Protein AF-A0A7S3GND9-F1 (afdb_monomer_lite)

Sequence (163 aa):
YFVNPVTTIICKHLSTATDVTRHVVDVHKKCRKQYYDAWMKMVHHGIVNTDIVNTLLEDCGDQISTVLHLMVKFGLVVPLQTAKSIPGEVNVNQSNEYLVPALLTALKDSADPNPALTLSSEEEYANTCFFVFSCSSTLGERNNITFADTVNLGFLPRGLFER

Radius of gyration: 19.82 Å; chains: 1; bounding box: 45×34×56 Å

Foldseek 3Di:
DLVVLLCLQQFQCDDDPDDPSDDDDVLLVVCCVPPVPQSCCCQAAVKHWPVSLCSSCVVVPPCSVVSVVVCLVQLQKPWDDDDDDDPPDPPVDPGTMIGGVSNHDDDPPPVDPDPPDPPDDDDDPDPDDDDWAFPDPVQVPDPDADPVNSVPGTDDPPCPNSD

pLDDT: mean 73.24, std 17.18, range [37.41, 91.81]

Structure (mmCIF, N/CA/C/O backbone):
data_AF-A0A7S3GND9-F1
#
_entry.id   AF-A0A7S3GND9-F1
#
loop_
_atom_site.group_PDB
_atom_site.id
_atom_site.type_symbol
_atom_site.label_atom_id
_atom_site.label_alt_id
_atom_site.label_comp_id
_atom_site.label_asym_id
_atom_site.label_entity_id
_atom_site.label_seq_id
_atom_site.pdbx_PDB_ins_code
_atom_site.Cartn_x
_atom_site.Cartn_y
_atom_site.Cartn_z
_atom_site.occupancy
_atom_site.B_iso_or_equiv
_atom_site.auth_seq_id
_atom_site.auth_comp_id
_atom_site.auth_asym_id
_atom_site.auth_atom_id
_atom_site.pdbx_PDB_model_num
ATOM 1 N N . TYR A 1 1 ? -14.504 -11.947 0.383 1.00 64.19 1 TYR A N 1
ATOM 2 C CA . TYR A 1 1 ? -14.240 -11.532 1.773 1.00 64.19 1 TYR A CA 1
ATOM 3 C C . TYR A 1 1 ? -12.929 -10.773 1.950 1.00 64.19 1 TYR A C 1
ATOM 5 O O . TYR A 1 1 ? -12.973 -9.755 2.609 1.00 64.19 1 TYR A O 1
ATOM 13 N N . PHE A 1 2 ? -11.802 -11.171 1.342 1.00 79.06 2 PHE A N 1
ATOM 14 C CA . PHE A 1 2 ? -10.507 -10.484 1.530 1.00 79.06 2 PHE A CA 1
ATOM 15 C C . PHE A 1 2 ? -10.370 -9.111 0.834 1.00 79.06 2 PHE A C 1
ATOM 17 O O . PHE A 1 2 ? -9.696 -8.227 1.347 1.00 79.06 2 PHE A O 1
ATOM 24 N N . VAL A 1 3 ? -11.036 -8.908 -0.309 1.00 79.12 3 VAL A N 1
ATOM 25 C CA . VAL A 1 3 ? -10.872 -7.692 -1.133 1.00 79.12 3 VAL A CA 1
ATOM 26 C C . VAL A 1 3 ? -11.331 -6.420 -0.413 1.00 79.12 3 VAL A C 1
ATOM 28 O O . VAL A 1 3 ? -10.587 -5.449 -0.393 1.00 79.12 3 VAL A O 1
ATOM 31 N N . ASN A 1 4 ? -12.508 -6.422 0.221 1.00 81.25 4 ASN A N 1
ATOM 32 C CA . ASN A 1 4 ? -13.035 -5.218 0.878 1.00 81.25 4 ASN A CA 1
ATOM 33 C C . ASN A 1 4 ? -12.117 -4.718 2.021 1.00 81.25 4 ASN A C 1
ATOM 35 O O . ASN A 1 4 ? -11.713 -3.557 1.963 1.00 81.25 4 ASN A O 1
ATOM 39 N N . PRO A 1 5 ? -11.692 -5.567 2.984 1.00 81.94 5 PRO A N 1
ATOM 40 C CA . PRO A 1 5 ? -10.712 -5.205 4.015 1.00 81.94 5 PRO A CA 1
ATOM 41 C C . PRO A 1 5 ? -9.424 -4.605 3.447 1.00 81.94 5 PRO A C 1
ATOM 43 O O . PRO A 1 5 ? -8.952 -3.565 3.900 1.00 81.94 5 PRO A O 1
ATOM 46 N N . VAL A 1 6 ? -8.890 -5.233 2.397 1.00 83.50 6 VAL A N 1
ATOM 47 C CA . VAL A 1 6 ? -7.686 -4.766 1.709 1.00 83.50 6 VAL A CA 1
ATOM 48 C C . VAL A 1 6 ? -7.900 -3.376 1.130 1.00 83.50 6 VAL A C 1
ATOM 50 O O . VAL A 1 6 ? -7.105 -2.475 1.389 1.00 83.50 6 VAL A O 1
ATOM 53 N N . THR A 1 7 ? -8.991 -3.175 0.386 1.00 83.69 7 THR A N 1
ATOM 54 C CA . THR A 1 7 ? -9.297 -1.882 -0.237 1.00 83.69 7 THR A CA 1
ATOM 55 C C . THR A 1 7 ? -9.512 -0.772 0.784 1.00 83.69 7 THR A C 1
ATOM 57 O O . THR A 1 7 ? -9.254 0.377 0.459 1.00 83.69 7 THR A O 1
ATOM 60 N N . THR A 1 8 ? -9.914 -1.075 2.020 1.00 84.94 8 THR A N 1
ATOM 61 C CA . THR A 1 8 ? -10.010 -0.071 3.090 1.00 84.94 8 THR A CA 1
ATOM 62 C C . THR A 1 8 ? -8.640 0.499 3.472 1.00 84.94 8 THR A C 1
ATOM 64 O O . THR A 1 8 ? -8.549 1.686 3.794 1.00 84.94 8 THR A O 1
ATOM 67 N N . ILE A 1 9 ? -7.579 -0.311 3.388 1.00 83.50 9 ILE A N 1
ATOM 68 C CA . ILE A 1 9 ? -6.203 0.094 3.707 1.00 83.50 9 ILE A CA 1
ATOM 69 C C . ILE A 1 9 ? -5.471 0.646 2.480 1.00 83.50 9 ILE A C 1
ATOM 71 O O . ILE A 1 9 ? -4.803 1.662 2.601 1.00 83.50 9 ILE A O 1
ATOM 75 N N . ILE A 1 10 ? -5.576 0.009 1.308 1.00 81.44 10 ILE A N 1
ATOM 76 C CA . ILE A 1 10 ? -4.711 0.329 0.153 1.00 81.44 10 ILE A CA 1
ATOM 77 C C . ILE A 1 10 ? -5.323 1.316 -0.853 1.00 81.44 10 ILE A C 1
ATOM 79 O O . ILE A 1 10 ? -4.673 1.660 -1.838 1.00 81.44 10 ILE A O 1
ATOM 83 N N . CYS A 1 11 ? -6.582 1.734 -0.677 1.00 78.81 11 CYS A N 1
ATOM 84 C CA . CYS A 1 11 ? -7.215 2.667 -1.612 1.00 78.81 11 CYS A CA 1
ATOM 85 C C . CYS A 1 11 ? -6.572 4.054 -1.559 1.00 78.81 11 CYS A C 1
ATOM 87 O O . CYS A 1 11 ? -6.061 4.475 -0.531 1.00 78.81 11 CYS A O 1
ATOM 89 N N . LYS A 1 12 ? -6.696 4.832 -2.633 1.00 67.75 12 LYS A N 1
ATOM 90 C CA . LYS A 1 12 ? -6.231 6.220 -2.644 1.00 67.75 12 LYS A CA 1
ATOM 91 C C . LYS A 1 12 ? -7.089 7.104 -1.726 1.00 67.75 12 LYS A C 1
ATOM 93 O O . LYS A 1 12 ? -8.271 7.323 -1.989 1.00 67.75 12 LYS A O 1
ATOM 98 N N . HIS A 1 13 ? -6.486 7.659 -0.670 1.00 73.25 13 HIS A N 1
ATOM 99 C CA . HIS A 1 13 ? -7.192 8.511 0.306 1.00 73.25 13 HIS A CA 1
ATOM 100 C C . HIS A 1 13 ? -7.068 10.024 0.050 1.00 73.25 13 HIS A C 1
ATOM 102 O O . HIS A 1 13 ? -7.805 10.805 0.665 1.00 73.25 13 HIS A O 1
ATOM 108 N N . LEU A 1 14 ? -6.164 10.456 -0.842 1.00 65.00 14 LEU A N 1
ATOM 109 C CA . LEU A 1 14 ? -6.016 11.856 -1.269 1.00 65.00 14 LEU A CA 1
ATOM 110 C C . LEU A 1 14 ? -6.896 12.154 -2.484 1.00 65.00 14 LEU A C 1
ATOM 112 O O . LEU A 1 14 ? -6.861 11.442 -3.484 1.00 65.00 14 LEU A O 1
ATOM 116 N N . SER A 1 15 ? -7.669 13.238 -2.416 1.00 57.00 15 SER A N 1
ATOM 117 C CA . SER A 1 15 ? -8.488 13.692 -3.542 1.00 57.00 15 SER A CA 1
ATOM 118 C C . SER A 1 15 ? -7.639 14.479 -4.537 1.00 57.00 15 SER A C 1
ATOM 120 O O . SER A 1 15 ? -7.106 15.532 -4.200 1.00 57.00 15 SER A O 1
ATOM 122 N N . THR A 1 16 ? -7.560 14.001 -5.775 1.00 57.56 16 THR A N 1
ATOM 123 C CA . THR A 1 16 ? -7.227 14.836 -6.938 1.00 57.56 16 THR A CA 1
ATOM 124 C C . THR A 1 16 ? -8.529 15.242 -7.631 1.00 57.56 16 THR A C 1
ATOM 126 O O . THR A 1 16 ? -9.504 14.495 -7.568 1.00 57.56 16 THR A O 1
ATOM 129 N N . ALA A 1 17 ? -8.573 16.422 -8.261 1.00 52.69 17 ALA A N 1
ATOM 130 C CA . ALA A 1 17 ? -9.799 17.064 -8.769 1.00 52.69 17 ALA A CA 1
ATOM 131 C C . ALA A 1 17 ? -10.651 16.221 -9.751 1.00 52.69 17 ALA A C 1
ATOM 133 O O . ALA A 1 17 ? -11.777 16.593 -10.060 1.00 52.69 17 ALA A O 1
ATOM 134 N N . THR A 1 18 ? -10.137 15.086 -10.223 1.00 52.38 18 THR A N 1
ATOM 135 C CA . THR A 1 18 ? -10.742 14.209 -11.234 1.00 52.38 18 THR A CA 1
ATOM 136 C C . THR A 1 18 ? -10.822 12.735 -10.809 1.00 52.38 18 THR A C 1
ATOM 138 O O . THR A 1 18 ? -10.911 11.855 -11.661 1.00 52.38 18 THR A O 1
ATOM 141 N N . ASP A 1 19 ? -10.777 12.424 -9.508 1.00 55.56 19 ASP A N 1
ATOM 142 C CA . ASP A 1 19 ? -10.638 11.030 -9.072 1.00 55.56 19 ASP A CA 1
ATOM 143 C C . ASP A 1 19 ? -11.963 10.283 -8.834 1.00 55.56 19 ASP A C 1
ATOM 145 O O . ASP A 1 19 ? -12.585 10.377 -7.774 1.00 55.56 19 ASP A O 1
ATOM 149 N N . VAL A 1 20 ? -12.367 9.489 -9.828 1.00 54.06 20 VAL A N 1
ATOM 150 C CA . VAL A 1 20 ? -13.514 8.561 -9.778 1.00 54.06 20 VAL A CA 1
ATOM 151 C C . VAL A 1 20 ? -13.240 7.292 -8.959 1.00 54.06 20 VAL A C 1
ATOM 153 O O . VAL A 1 20 ? -14.174 6.554 -8.662 1.00 54.06 20 VAL A O 1
ATOM 156 N N . THR A 1 21 ? -11.991 7.033 -8.552 1.00 56.91 21 THR A N 1
ATOM 157 C CA . THR A 1 21 ? -11.609 5.826 -7.785 1.00 56.91 21 THR A CA 1
ATOM 158 C C . THR A 1 21 ? -11.626 6.035 -6.270 1.00 56.91 21 THR A C 1
ATOM 160 O O . THR A 1 21 ? -11.184 5.183 -5.497 1.00 56.91 21 THR A O 1
ATOM 163 N N . ARG A 1 22 ? -12.161 7.177 -5.824 1.00 59.00 22 ARG A N 1
ATOM 164 C CA . ARG A 1 22 ? -12.213 7.566 -4.419 1.00 59.00 22 ARG A CA 1
ATOM 165 C C . ARG A 1 22 ? -13.117 6.623 -3.617 1.00 59.00 22 ARG A C 1
ATOM 167 O O . ARG A 1 22 ? -14.340 6.727 -3.653 1.00 59.00 22 ARG A O 1
ATOM 174 N N . HIS A 1 23 ? -12.498 5.775 -2.806 1.00 65.25 23 HIS A N 1
ATOM 175 C CA . HIS A 1 23 ? -13.186 4.950 -1.822 1.00 65.25 23 HIS A CA 1
ATOM 176 C C . HIS A 1 23 ? -13.132 5.657 -0.460 1.00 65.25 23 HIS A C 1
ATOM 178 O O . HIS A 1 23 ? -12.106 5.631 0.212 1.00 65.25 23 HIS A O 1
ATOM 184 N N . VAL A 1 24 ? -14.209 6.354 -0.071 1.00 66.69 24 VAL A N 1
ATOM 185 C CA . VAL A 1 24 ? -14.365 6.871 1.302 1.00 66.69 24 VAL A CA 1
ATOM 186 C C . VAL A 1 24 ? -15.427 6.060 2.004 1.00 66.69 24 VAL A C 1
ATOM 188 O O . VAL A 1 24 ? -16.606 6.160 1.676 1.00 66.69 24 VAL A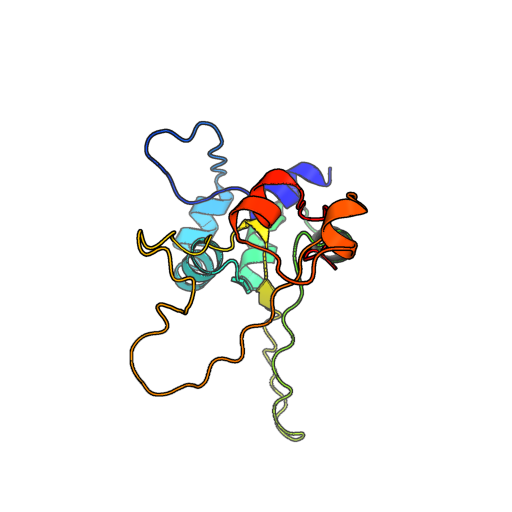 O 1
ATOM 191 N N . VAL A 1 25 ? -14.994 5.319 3.009 1.00 75.00 25 VAL A N 1
ATOM 192 C CA . VAL A 1 25 ? -15.864 4.601 3.939 1.00 75.00 25 VAL A CA 1
ATOM 193 C C . VAL A 1 25 ? -15.825 5.284 5.305 1.00 75.00 25 VAL A C 1
ATOM 195 O O . VAL A 1 25 ? -14.881 6.012 5.621 1.00 75.00 25 VAL A O 1
ATOM 198 N N . ASP A 1 26 ? -16.862 5.112 6.124 1.00 83.31 26 ASP A N 1
ATOM 199 C CA . ASP A 1 26 ? -16.999 5.869 7.378 1.00 83.31 26 ASP A CA 1
ATOM 200 C C . ASP A 1 26 ? -15.867 5.598 8.378 1.00 83.31 26 ASP A C 1
ATOM 202 O O . ASP A 1 26 ? -15.444 6.508 9.099 1.00 83.31 26 ASP A O 1
ATOM 206 N N . VAL A 1 27 ? -15.278 4.402 8.329 1.00 83.38 27 VAL A N 1
ATOM 207 C CA . VAL A 1 27 ? -14.088 4.051 9.110 1.00 83.38 27 VAL A CA 1
ATOM 208 C C . VAL A 1 27 ? -12.886 4.958 8.799 1.00 83.38 27 VAL A C 1
ATOM 210 O O . VAL A 1 27 ? -12.132 5.312 9.701 1.00 83.38 27 VAL A O 1
ATOM 213 N N . HIS A 1 28 ? -12.749 5.477 7.570 1.00 85.44 28 HIS A N 1
ATOM 214 C CA . HIS A 1 28 ? -11.704 6.460 7.239 1.00 85.44 28 HIS A CA 1
ATOM 215 C C . HIS A 1 28 ? -11.903 7.783 7.978 1.00 85.44 28 HIS A C 1
ATOM 217 O O . HIS A 1 28 ? -10.936 8.403 8.423 1.00 85.44 28 HIS A O 1
ATOM 223 N N . LYS A 1 29 ? -13.157 8.229 8.129 1.00 85.19 29 LYS A N 1
ATOM 224 C CA . LYS A 1 29 ? -13.480 9.446 8.892 1.00 85.19 29 LYS A CA 1
ATOM 225 C C . LYS A 1 29 ? -13.188 9.235 10.376 1.00 85.19 29 LYS A C 1
ATOM 227 O O . LYS A 1 29 ? -12.646 10.135 11.017 1.00 85.19 29 LYS A O 1
ATOM 232 N N . LYS A 1 30 ? -13.508 8.046 10.901 1.00 87.19 30 LYS A N 1
ATOM 233 C CA . LYS A 1 30 ? -13.210 7.640 12.279 1.00 87.19 30 LYS A CA 1
ATOM 234 C C . LYS A 1 30 ? -11.704 7.654 12.544 1.00 87.19 30 LYS A C 1
ATOM 236 O O . LYS A 1 30 ? -11.266 8.375 13.439 1.00 87.19 30 LYS A O 1
ATOM 241 N N . CYS A 1 31 ? -10.911 6.974 11.714 1.00 87.50 31 CYS A N 1
ATOM 242 C CA . CYS A 1 31 ? -9.452 6.962 11.832 1.00 87.50 31 CYS A CA 1
ATOM 243 C C . CYS A 1 31 ? -8.851 8.365 11.736 1.00 87.50 31 CYS A C 1
ATOM 245 O O . CYS A 1 31 ? -8.025 8.725 12.566 1.00 87.50 31 CYS A O 1
ATOM 247 N N . ARG A 1 32 ? -9.305 9.193 10.786 1.00 87.50 32 ARG A N 1
ATOM 248 C CA . ARG A 1 32 ? -8.819 10.574 10.648 1.00 87.50 32 ARG A CA 1
ATOM 249 C C . ARG A 1 32 ? -9.092 11.424 11.889 1.00 87.50 32 ARG A C 1
ATOM 251 O O . ARG A 1 32 ? -8.274 12.270 12.231 1.00 87.50 32 ARG A O 1
ATOM 258 N N . LYS A 1 33 ? -10.241 11.229 12.541 1.00 89.12 33 LYS A N 1
ATOM 259 C CA . LYS A 1 33 ? -10.618 11.976 13.748 1.00 89.12 33 LYS A CA 1
ATOM 260 C C . LYS A 1 33 ? -9.861 11.493 14.988 1.00 89.12 33 LYS A C 1
ATOM 262 O O . LYS A 1 33 ? -9.513 12.311 15.830 1.00 89.12 33 LYS A O 1
ATOM 267 N N . GLN A 1 34 ? -9.655 10.184 15.112 1.00 90.31 34 GLN A N 1
ATOM 268 C CA . GLN A 1 34 ? -9.107 9.559 16.318 1.00 90.31 34 GLN A CA 1
ATOM 269 C C . GLN A 1 34 ? -7.576 9.445 16.300 1.00 90.31 34 GLN A C 1
ATOM 271 O O . GLN A 1 34 ? -6.945 9.559 17.344 1.00 90.31 34 GLN A O 1
ATOM 276 N N . TYR A 1 35 ? -6.986 9.260 15.120 1.00 90.00 35 TYR A N 1
ATOM 277 C CA . TYR A 1 35 ? -5.562 8.994 14.914 1.00 90.00 35 TYR A CA 1
ATOM 278 C C . TYR A 1 35 ? -4.997 9.905 13.821 1.00 90.00 35 TYR A C 1
ATOM 280 O O . TYR A 1 35 ? -4.434 9.424 12.841 1.00 90.00 35 TYR A O 1
ATOM 288 N N . TYR A 1 36 ? -5.189 11.222 13.946 1.00 89.00 36 TYR A N 1
ATOM 289 C CA . TYR A 1 36 ? -4.862 12.177 12.880 1.00 89.00 36 TYR A CA 1
ATOM 290 C C . TYR A 1 36 ? -3.420 12.043 12.362 1.00 89.00 36 TYR A C 1
ATOM 292 O O . TYR A 1 36 ? -3.222 11.921 11.153 1.00 89.00 36 TYR A O 1
ATOM 300 N N . ASP A 1 37 ? -2.431 11.985 13.256 1.00 89.06 37 ASP A N 1
ATOM 301 C CA . ASP A 1 37 ? -1.016 11.909 12.871 1.00 89.06 37 ASP A CA 1
ATOM 302 C C . ASP A 1 37 ? -0.678 10.589 12.169 1.00 89.06 37 ASP A C 1
ATOM 304 O O . ASP A 1 37 ? -0.060 10.586 11.104 1.00 89.06 37 ASP A O 1
ATOM 308 N N . ALA A 1 38 ? -1.149 9.458 12.707 1.00 87.00 38 ALA A N 1
ATOM 309 C CA . ALA A 1 38 ? -0.965 8.147 12.081 1.00 87.00 38 ALA A CA 1
ATOM 310 C C . ALA A 1 38 ? -1.701 8.053 10.735 1.00 87.00 38 ALA A C 1
ATOM 312 O O . ALA A 1 38 ? -1.189 7.475 9.778 1.00 87.00 38 ALA A O 1
ATOM 313 N N . TRP A 1 39 ? -2.879 8.671 10.634 1.00 89.56 39 TRP A N 1
ATOM 314 C CA . TRP A 1 39 ? -3.631 8.779 9.391 1.00 89.56 39 TRP A CA 1
ATOM 315 C C . TRP A 1 39 ? -2.863 9.600 8.346 1.00 89.56 39 TRP A C 1
ATOM 317 O O . TRP A 1 39 ? -2.738 9.165 7.206 1.00 89.56 39 TRP A O 1
ATOM 327 N N . MET A 1 40 ? -2.294 10.753 8.711 1.00 88.50 40 MET A N 1
ATOM 328 C CA . MET A 1 40 ? -1.441 11.537 7.808 1.00 88.50 40 MET A CA 1
ATOM 329 C C . MET A 1 40 ? -0.189 10.757 7.390 1.00 88.50 40 MET A C 1
ATOM 331 O O . MET A 1 40 ? 0.161 10.763 6.209 1.00 88.50 40 MET A O 1
ATOM 335 N N . LYS A 1 41 ? 0.438 10.025 8.319 1.00 87.06 41 LYS A N 1
ATOM 336 C CA . LYS A 1 41 ? 1.594 9.164 8.036 1.00 87.06 41 LYS A CA 1
ATOM 337 C C . LYS A 1 41 ? 1.254 8.070 7.016 1.00 87.06 41 LYS A C 1
ATOM 339 O O . LYS A 1 41 ? 2.004 7.868 6.062 1.00 87.06 41 LYS A O 1
ATOM 344 N N . MET A 1 42 ? 0.089 7.438 7.148 1.00 88.31 42 MET A N 1
ATOM 345 C CA . MET A 1 42 ? -0.405 6.446 6.190 1.00 88.31 42 MET A CA 1
ATOM 346 C C . MET A 1 42 ? -0.656 7.068 4.817 1.00 88.31 42 MET A C 1
ATOM 348 O O . MET A 1 42 ? -0.220 6.535 3.805 1.00 88.31 42 MET A O 1
ATOM 352 N N . VAL A 1 43 ? -1.332 8.213 4.778 1.00 85.38 43 VAL A N 1
ATOM 353 C CA . VAL A 1 43 ? -1.771 8.830 3.522 1.00 85.38 43 VAL A CA 1
ATOM 354 C C . VAL A 1 43 ? -0.622 9.463 2.728 1.00 85.38 43 VAL A C 1
ATOM 356 O O . VAL A 1 43 ? -0.674 9.469 1.501 1.00 85.38 43 VAL A O 1
ATOM 359 N N . HIS A 1 44 ? 0.402 9.998 3.396 1.00 82.69 44 HIS A N 1
ATOM 360 C CA . HIS A 1 44 ? 1.520 10.683 2.732 1.00 82.69 44 HIS A CA 1
ATOM 361 C C . HIS A 1 44 ? 2.773 9.821 2.569 1.00 82.69 44 HIS A C 1
ATOM 363 O O . HIS A 1 44 ? 3.505 9.982 1.592 1.00 82.69 44 HIS A O 1
ATOM 369 N N . HIS A 1 45 ? 3.023 8.912 3.511 1.00 82.88 45 HIS A N 1
ATOM 370 C CA . HIS A 1 45 ? 4.236 8.093 3.536 1.00 82.88 45 HIS A CA 1
ATOM 371 C C . HIS A 1 45 ? 3.951 6.603 3.351 1.00 82.88 45 HIS A C 1
ATOM 373 O O . HIS A 1 45 ? 4.885 5.810 3.332 1.00 82.88 45 HIS A O 1
ATOM 379 N N . GLY A 1 46 ? 2.681 6.204 3.242 1.00 86.69 46 GLY A N 1
ATOM 380 C CA . GLY A 1 46 ? 2.302 4.799 3.170 1.00 86.69 46 GLY A CA 1
ATOM 381 C C . GLY A 1 46 ? 2.609 4.019 4.446 1.00 86.69 46 GLY A C 1
ATOM 382 O O . GLY A 1 46 ? 2.660 2.801 4.383 1.00 86.69 46 GLY A O 1
ATOM 383 N N . ILE A 1 47 ? 2.839 4.662 5.597 1.00 89.62 47 ILE A N 1
ATOM 384 C CA . ILE A 1 47 ? 3.179 3.951 6.841 1.00 89.62 47 ILE A CA 1
ATOM 385 C C . ILE A 1 47 ? 1.957 3.870 7.750 1.00 89.62 47 ILE A C 1
ATOM 387 O O . ILE A 1 47 ? 1.392 4.887 8.145 1.00 89.62 47 ILE A O 1
ATOM 391 N N . VAL A 1 48 ? 1.580 2.650 8.114 1.00 90.44 48 VAL A N 1
ATOM 392 C CA . VAL A 1 48 ? 0.383 2.330 8.885 1.00 90.44 48 VAL A CA 1
ATOM 393 C C . VAL A 1 48 ? 0.777 1.593 10.170 1.00 90.44 48 VAL A C 1
ATOM 395 O O . VAL A 1 48 ? 1.531 0.627 10.126 1.00 90.44 48 VAL A O 1
ATOM 398 N N . ASN A 1 49 ? 0.313 2.049 11.335 1.00 91.12 49 ASN A N 1
ATOM 399 C CA . ASN A 1 49 ? 0.590 1.383 12.612 1.00 91.12 49 ASN A CA 1
ATOM 400 C C . ASN A 1 49 ? -0.516 0.379 12.984 1.00 91.12 49 ASN A C 1
ATOM 402 O O . ASN A 1 49 ? -1.574 0.323 12.362 1.00 91.12 49 ASN A O 1
ATOM 406 N N . THR A 1 50 ? -0.289 -0.430 14.014 1.00 89.81 50 THR A N 1
ATOM 407 C CA . THR A 1 50 ? -1.256 -1.469 14.410 1.00 89.81 50 THR A CA 1
ATOM 408 C C . THR A 1 50 ? -2.609 -0.893 14.861 1.00 89.81 50 THR A C 1
ATOM 410 O O . THR A 1 50 ? -3.649 -1.467 14.543 1.00 89.81 50 THR A O 1
ATOM 413 N N . ASP A 1 51 ? -2.630 0.264 15.531 1.00 90.12 51 ASP A N 1
ATOM 414 C CA . ASP A 1 51 ? -3.870 0.882 16.032 1.00 90.12 51 ASP A CA 1
ATOM 415 C C . ASP A 1 51 ? -4.821 1.278 14.899 1.00 90.12 51 ASP A C 1
ATOM 417 O O . ASP A 1 51 ? -6.023 0.984 14.928 1.00 90.12 51 ASP A O 1
ATOM 421 N N . ILE A 1 52 ? -4.277 1.923 13.864 1.00 90.12 52 ILE A N 1
ATOM 422 C CA . ILE A 1 52 ? -5.072 2.317 12.709 1.00 90.12 52 ILE A CA 1
ATOM 423 C C . ILE A 1 52 ? -5.456 1.088 11.871 1.00 90.12 52 ILE A C 1
ATOM 425 O O . ILE A 1 52 ? -6.582 1.052 11.392 1.00 90.12 52 ILE A O 1
ATOM 429 N N . VAL A 1 53 ? -4.607 0.050 11.759 1.00 90.69 53 VAL A N 1
ATOM 430 C CA . VAL A 1 53 ? -4.971 -1.225 11.100 1.00 90.69 53 VAL A CA 1
ATOM 431 C C . VAL A 1 53 ? -6.173 -1.866 11.789 1.00 90.69 53 VAL A C 1
ATOM 433 O O . VAL A 1 53 ? -7.144 -2.206 11.119 1.00 90.69 53 VAL A O 1
ATOM 436 N N . ASN A 1 54 ? -6.145 -1.984 13.118 1.00 91.25 54 ASN A N 1
ATOM 437 C CA . ASN A 1 54 ? -7.245 -2.573 13.883 1.00 91.25 54 ASN A CA 1
ATOM 438 C C . ASN A 1 54 ? -8.546 -1.790 13.703 1.00 91.25 54 ASN A C 1
ATOM 440 O O . ASN A 1 54 ? -9.611 -2.386 13.580 1.00 91.25 54 ASN A O 1
ATOM 444 N N . THR A 1 55 ? -8.455 -0.460 13.641 1.00 91.69 55 THR A N 1
ATOM 445 C CA . THR A 1 55 ? -9.628 0.387 13.407 1.00 91.69 55 THR A CA 1
ATOM 446 C C . THR A 1 55 ? -10.140 0.243 11.974 1.00 91.69 55 THR A C 1
ATOM 448 O O . THR A 1 55 ? -11.332 0.061 11.772 1.00 91.69 55 THR A O 1
ATOM 451 N N . LEU A 1 56 ? -9.258 0.278 10.970 1.00 90.44 56 LEU A N 1
ATOM 452 C CA . LEU A 1 56 ? -9.619 0.140 9.553 1.00 90.44 56 LEU A CA 1
ATOM 453 C C . LEU A 1 56 ? -10.222 -1.226 9.222 1.00 90.44 56 LEU A C 1
ATOM 455 O O . LEU A 1 56 ? -11.013 -1.337 8.288 1.00 90.44 56 LEU A O 1
ATOM 459 N N . LEU A 1 57 ? -9.840 -2.256 9.973 1.00 91.25 57 LEU A N 1
ATOM 460 C CA . LEU A 1 57 ? -10.303 -3.626 9.797 1.00 91.25 57 LEU A CA 1
ATOM 461 C C . LEU A 1 57 ? -11.331 -4.044 10.852 1.00 91.25 57 LEU A C 1
ATOM 463 O O . LEU A 1 57 ? -11.567 -5.240 11.004 1.00 91.25 57 LEU A O 1
ATOM 467 N N . GLU A 1 58 ? -11.958 -3.102 11.560 1.00 90.06 58 GLU A N 1
ATOM 468 C CA . GLU A 1 58 ? -12.848 -3.415 12.687 1.00 90.06 58 GLU A CA 1
ATOM 469 C C . GLU A 1 58 ? -13.998 -4.365 12.314 1.00 90.06 58 GLU A C 1
ATOM 471 O O . GLU A 1 58 ? -14.312 -5.284 13.071 1.00 90.06 58 GLU A O 1
ATOM 476 N N . ASP A 1 59 ? -14.534 -4.242 11.097 1.00 87.75 59 ASP A N 1
ATOM 477 C CA . ASP A 1 59 ? -15.588 -5.118 10.563 1.00 87.75 59 ASP A CA 1
ATOM 478 C C . ASP A 1 59 ? -15.139 -6.581 10.370 1.00 87.75 59 ASP A C 1
ATOM 480 O O . ASP A 1 59 ? -15.967 -7.476 10.197 1.00 87.75 59 ASP A O 1
ATOM 484 N N . CYS A 1 60 ? -13.829 -6.851 10.385 1.00 87.56 60 CYS A N 1
ATOM 485 C CA . CYS A 1 60 ? -13.282 -8.206 10.294 1.00 87.56 60 CYS A CA 1
ATOM 486 C C . CYS A 1 60 ? -13.293 -8.946 11.642 1.00 87.56 60 CYS A C 1
ATOM 488 O O . CYS A 1 60 ? -13.092 -10.164 11.650 1.00 87.56 60 CYS A O 1
ATOM 490 N N . GLY A 1 61 ? -13.504 -8.245 12.764 1.00 89.38 61 GLY A N 1
ATOM 491 C CA . GLY A 1 61 ? -13.519 -8.826 14.109 1.00 89.38 61 GLY A CA 1
ATOM 492 C C . GLY A 1 61 ? -12.285 -9.690 14.396 1.00 89.38 61 GLY A C 1
ATOM 493 O O . GLY A 1 61 ? -11.149 -9.275 14.175 1.00 89.38 61 GLY A O 1
ATOM 494 N N . ASP A 1 62 ? -12.499 -10.936 14.815 1.00 90.50 62 ASP A N 1
ATOM 495 C CA . ASP A 1 62 ? -11.414 -11.869 15.162 1.00 90.50 62 ASP A CA 1
ATOM 496 C C . ASP A 1 62 ? -10.522 -12.264 13.966 1.00 90.50 62 ASP A C 1
ATOM 498 O O . ASP A 1 62 ? -9.435 -12.818 14.143 1.00 90.50 62 ASP A O 1
ATOM 502 N N . GLN A 1 63 ? -10.943 -11.971 12.729 1.00 90.62 63 GLN A N 1
ATOM 503 C CA . GLN A 1 63 ? -10.193 -12.318 11.519 1.00 90.62 63 GLN A CA 1
ATOM 504 C C . GLN A 1 63 ? -9.126 -11.287 11.133 1.00 90.62 63 GLN A C 1
ATOM 506 O O . GLN A 1 63 ? -8.381 -11.537 10.183 1.00 90.62 63 GLN A O 1
ATOM 511 N N . ILE A 1 64 ? -9.012 -10.157 11.844 1.00 90.25 64 ILE A N 1
ATOM 512 C CA . ILE A 1 64 ? -8.043 -9.087 11.536 1.00 90.25 64 ILE A CA 1
ATOM 513 C C . ILE A 1 64 ? -6.624 -9.643 11.369 1.00 90.25 64 ILE A C 1
ATOM 515 O O . ILE A 1 64 ? -5.949 -9.332 10.389 1.00 90.25 64 ILE A O 1
ATOM 519 N N . SER A 1 65 ? -6.190 -10.524 12.274 1.00 89.94 65 SER A N 1
ATOM 520 C CA . SER A 1 65 ? -4.859 -11.145 12.227 1.00 89.94 65 SER A CA 1
ATOM 521 C C . SER A 1 65 ? -4.639 -11.974 10.957 1.00 89.94 65 SER A C 1
ATOM 523 O O . SER A 1 65 ? -3.574 -11.913 10.343 1.00 89.94 65 SER A O 1
ATOM 525 N N . THR A 1 66 ? -5.665 -12.709 10.522 1.00 91.81 66 THR A N 1
ATOM 526 C CA . THR A 1 66 ? -5.626 -13.535 9.309 1.00 91.81 66 THR A CA 1
ATOM 527 C C . THR A 1 66 ? -5.602 -12.661 8.061 1.00 91.81 66 THR A C 1
ATOM 529 O O . THR A 1 66 ? -4.812 -12.909 7.152 1.00 91.81 66 THR A O 1
ATOM 532 N N . VAL A 1 67 ? -6.423 -11.608 8.023 1.00 91.50 67 VAL A N 1
ATOM 533 C CA . VAL A 1 67 ? -6.437 -10.634 6.925 1.00 91.50 67 VAL A CA 1
ATOM 534 C C . VAL A 1 67 ? -5.077 -9.952 6.811 1.00 91.50 67 VAL A C 1
ATOM 536 O O . VAL A 1 67 ? -4.491 -9.951 5.732 1.00 91.50 67 VAL A O 1
ATOM 539 N N . LEU A 1 68 ? -4.527 -9.450 7.915 1.00 90.56 68 LEU A N 1
ATOM 540 C CA . LEU A 1 68 ? -3.221 -8.800 7.926 1.00 90.56 68 LEU A CA 1
ATOM 541 C C . LEU A 1 68 ? -2.106 -9.755 7.479 1.00 90.56 68 LEU A C 1
ATOM 543 O O . LEU A 1 68 ? -1.269 -9.384 6.659 1.00 90.56 68 LEU A O 1
ATOM 547 N N . HIS A 1 69 ? -2.129 -11.010 7.937 1.00 89.25 69 HIS A N 1
ATOM 548 C CA . HIS A 1 69 ? -1.182 -12.030 7.486 1.00 89.25 69 HIS A CA 1
ATOM 549 C C . HIS A 1 69 ? -1.263 -12.274 5.971 1.00 89.25 69 HIS A C 1
ATOM 551 O O . HIS A 1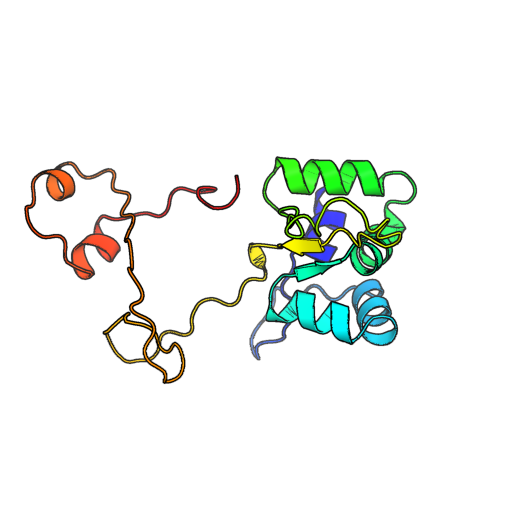 69 ? -0.234 -12.363 5.302 1.00 89.25 69 HIS A O 1
ATOM 557 N N . LEU A 1 70 ? -2.473 -12.350 5.409 1.00 90.25 70 LEU A N 1
ATOM 558 C CA . LEU A 1 70 ? -2.660 -12.480 3.964 1.00 90.25 70 LEU A CA 1
ATOM 559 C C . LEU A 1 70 ? -2.153 -11.239 3.220 1.00 90.25 70 LEU A C 1
ATOM 561 O O . LEU A 1 70 ? -1.506 -11.385 2.188 1.00 90.25 70 LEU A O 1
ATOM 565 N N . MET A 1 71 ? -2.386 -10.034 3.746 1.00 88.69 71 MET A N 1
ATOM 566 C CA . MET A 1 71 ? -1.866 -8.798 3.154 1.00 88.69 71 MET A CA 1
ATOM 567 C C . MET A 1 71 ? -0.340 -8.791 3.099 1.00 88.69 71 MET A C 1
ATOM 569 O O . MET A 1 71 ? 0.215 -8.434 2.064 1.00 88.69 71 MET A O 1
ATOM 573 N N . VAL A 1 72 ? 0.323 -9.249 4.164 1.00 88.19 72 VAL A N 1
ATOM 574 C CA . VAL A 1 72 ? 1.782 -9.427 4.186 1.00 88.19 72 VAL A CA 1
ATOM 575 C C . VAL A 1 72 ? 2.219 -10.467 3.160 1.00 88.19 72 VAL A C 1
ATOM 577 O O . VAL A 1 72 ? 3.100 -10.213 2.348 1.00 88.19 72 VAL A O 1
ATOM 580 N N . LYS A 1 73 ? 1.567 -11.634 3.145 1.00 85.56 73 LYS A N 1
ATOM 581 C CA . LYS A 1 73 ? 1.901 -12.737 2.233 1.00 85.56 73 LYS A CA 1
ATOM 582 C C . LYS A 1 73 ? 1.778 -12.356 0.754 1.00 85.56 73 LYS A C 1
ATOM 584 O O . LYS A 1 73 ? 2.506 -12.899 -0.072 1.00 85.56 73 LYS A O 1
ATOM 589 N N . PHE A 1 74 ? 0.841 -11.471 0.425 1.00 84.12 74 PHE A N 1
ATOM 590 C CA . PHE A 1 74 ? 0.618 -10.975 -0.932 1.00 84.12 74 PHE A CA 1
ATOM 591 C C . PHE A 1 74 ? 1.311 -9.635 -1.217 1.00 84.12 74 PHE A C 1
ATOM 593 O O . PHE A 1 74 ? 1.032 -9.042 -2.253 1.00 84.12 74 PHE A O 1
ATOM 600 N N . GLY A 1 75 ? 2.180 -9.146 -0.324 1.00 82.06 75 GLY A N 1
ATOM 601 C CA . GLY A 1 75 ? 2.966 -7.932 -0.565 1.00 82.06 75 GLY A CA 1
ATOM 602 C C . GLY A 1 75 ? 2.169 -6.628 -0.557 1.00 82.06 75 GLY A C 1
ATOM 603 O O . GLY A 1 75 ? 2.659 -5.591 -0.993 1.00 82.06 75 GLY A O 1
ATOM 604 N N . LEU A 1 76 ? 0.930 -6.663 -0.067 1.00 85.69 76 LEU A N 1
ATOM 605 C CA . LEU A 1 76 ? 0.046 -5.497 0.007 1.00 85.69 76 LEU A CA 1
ATOM 606 C C . LEU A 1 76 ? 0.426 -4.577 1.169 1.00 85.69 76 LEU A C 1
ATOM 608 O O . LEU A 1 76 ? 0.178 -3.373 1.120 1.00 85.69 76 LEU A O 1
ATOM 612 N N . VAL A 1 77 ? 1.015 -5.162 2.213 1.00 87.81 77 VAL A N 1
ATOM 613 C CA . VAL A 1 77 ? 1.666 -4.451 3.311 1.00 87.81 77 VAL A CA 1
ATOM 614 C C . VAL A 1 77 ? 2.971 -5.154 3.662 1.00 87.81 77 VAL A C 1
ATOM 616 O O . VAL A 1 77 ? 3.066 -6.373 3.557 1.00 87.81 77 VAL A O 1
ATOM 619 N N . VAL A 1 78 ? 3.968 -4.406 4.114 1.00 87.44 78 VAL A N 1
ATOM 620 C CA . VAL A 1 78 ? 5.292 -4.927 4.461 1.00 87.44 78 VAL A CA 1
ATOM 621 C C . VAL A 1 78 ? 5.595 -4.551 5.910 1.00 87.44 78 VAL A C 1
ATOM 623 O O . VAL A 1 78 ? 5.608 -3.362 6.221 1.00 87.44 78 VAL A O 1
ATOM 626 N N . PRO A 1 79 ? 5.822 -5.509 6.823 1.00 87.81 79 PRO A N 1
ATOM 627 C CA . PRO A 1 79 ? 6.189 -5.195 8.200 1.00 87.81 79 PRO A CA 1
ATOM 628 C C . PRO A 1 79 ? 7.508 -4.420 8.246 1.00 87.81 79 PRO A C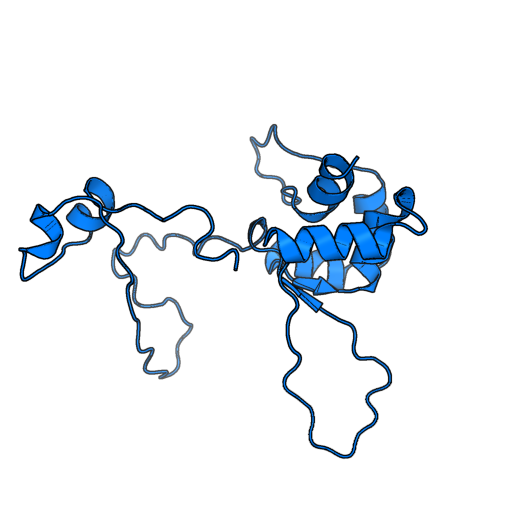 1
ATOM 630 O O . PRO A 1 79 ? 8.519 -4.874 7.708 1.00 87.81 79 PRO A O 1
ATOM 633 N N . LEU A 1 80 ? 7.514 -3.266 8.908 1.00 83.62 80 LEU A N 1
ATOM 634 C CA . LEU A 1 80 ? 8.728 -2.496 9.136 1.00 83.62 80 LEU A CA 1
ATOM 635 C C . LEU A 1 80 ? 9.426 -3.045 10.378 1.00 83.62 80 LEU A C 1
ATOM 637 O O . LEU A 1 80 ? 8.868 -3.052 11.474 1.00 83.62 80 LEU A O 1
ATOM 641 N N . GLN A 1 81 ? 10.662 -3.511 10.214 1.00 73.38 81 GLN A N 1
ATOM 642 C CA . GLN A 1 81 ? 11.487 -3.863 11.362 1.00 73.38 81 GLN A CA 1
ATOM 643 C C . GLN A 1 81 ? 11.966 -2.571 12.014 1.00 73.38 81 GLN A C 1
ATOM 645 O O . GLN A 1 81 ? 12.766 -1.833 11.439 1.00 73.38 81 GLN A O 1
ATOM 650 N N . THR A 1 82 ? 11.499 -2.296 13.228 1.00 61.06 82 THR A N 1
ATOM 651 C CA . THR A 1 82 ? 12.147 -1.289 14.065 1.00 61.06 82 THR A CA 1
ATOM 652 C C . THR A 1 82 ? 13.562 -1.793 14.328 1.00 61.06 82 THR A C 1
ATOM 654 O O . THR A 1 82 ? 13.733 -2.916 14.813 1.00 61.06 82 THR A O 1
ATOM 657 N N . ALA A 1 83 ? 14.578 -1.011 13.950 1.00 49.41 83 ALA A N 1
ATOM 658 C CA . ALA A 1 83 ? 15.967 -1.342 14.244 1.00 49.41 83 ALA A CA 1
ATOM 659 C C . ALA A 1 83 ? 16.056 -1.725 15.725 1.00 49.41 83 ALA A C 1
ATOM 661 O O . ALA A 1 83 ? 15.633 -0.947 16.580 1.00 49.41 83 ALA A O 1
ATOM 662 N N . LYS A 1 84 ? 16.504 -2.958 16.010 1.00 47.56 84 LYS A N 1
ATOM 663 C CA . LYS A 1 84 ? 16.573 -3.500 17.370 1.00 47.56 84 LYS A CA 1
ATOM 664 C C . LYS A 1 84 ? 17.262 -2.479 18.268 1.00 47.56 84 LYS A C 1
ATOM 666 O O . LYS A 1 84 ? 18.473 -2.286 18.170 1.00 47.56 84 LYS A O 1
ATOM 671 N N . SER A 1 85 ? 16.488 -1.852 19.146 1.00 46.94 85 SER A N 1
ATOM 672 C CA . SER A 1 85 ? 17.031 -1.148 20.292 1.00 46.94 85 SER A CA 1
ATOM 673 C C . SER A 1 85 ? 17.882 -2.138 21.088 1.00 46.94 85 SER A C 1
ATOM 675 O O . SER A 1 85 ? 17.547 -3.318 21.217 1.00 46.94 85 SER A O 1
ATOM 677 N N . ILE A 1 86 ? 19.030 -1.636 21.525 1.00 53.72 86 ILE A N 1
ATOM 678 C CA . ILE A 1 86 ? 20.107 -2.301 22.262 1.00 53.72 86 ILE A CA 1
ATOM 679 C C . ILE A 1 86 ? 19.544 -3.313 23.288 1.00 53.72 86 ILE A C 1
ATOM 681 O O . ILE A 1 86 ? 18.530 -3.022 23.929 1.00 53.72 86 ILE A O 1
ATOM 685 N N . PRO A 1 87 ? 20.166 -4.499 23.477 1.00 41.81 87 PRO A N 1
ATOM 686 C CA . PRO A 1 87 ? 19.654 -5.498 24.411 1.00 41.81 87 PRO A CA 1
ATOM 687 C C 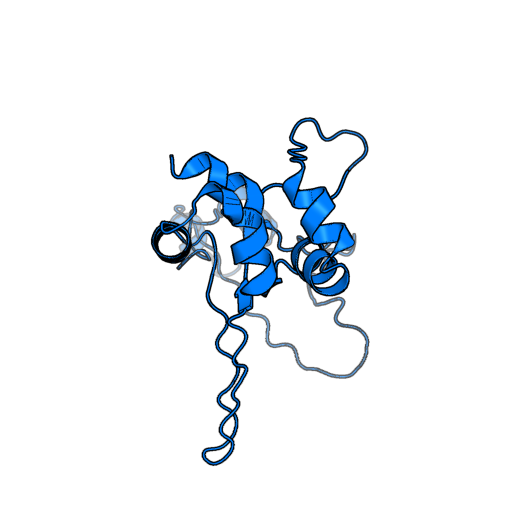. PRO A 1 87 ? 19.687 -4.935 25.839 1.00 41.81 87 PRO A C 1
ATOM 689 O O . PRO A 1 87 ? 20.761 -4.768 26.410 1.00 41.81 87 PRO A O 1
ATOM 692 N N . GLY A 1 88 ? 18.519 -4.622 26.405 1.00 55.06 88 GLY A N 1
ATOM 693 C CA . GLY A 1 88 ? 18.402 -4.109 27.775 1.00 55.06 88 GLY A CA 1
ATOM 694 C C . GLY A 1 88 ? 17.126 -3.320 28.067 1.00 55.06 88 GLY A C 1
ATOM 695 O O . GLY A 1 88 ? 16.668 -3.326 29.205 1.00 55.06 88 GLY A O 1
ATOM 696 N N . GLU A 1 89 ? 16.504 -2.704 27.059 1.00 47.28 89 GLU A N 1
ATOM 697 C CA . GLU A 1 89 ? 15.227 -2.003 27.238 1.00 47.28 89 GLU A CA 1
ATOM 698 C C . GLU A 1 89 ? 14.055 -2.877 26.790 1.00 47.28 89 GLU A C 1
ATOM 700 O O . GLU A 1 89 ? 13.880 -3.179 25.607 1.00 47.28 89 GLU A O 1
ATOM 705 N N . VAL A 1 90 ? 13.228 -3.283 27.756 1.00 44.81 90 VAL A N 1
ATOM 706 C CA . VAL A 1 90 ? 11.910 -3.866 27.494 1.00 44.81 90 VAL A CA 1
ATOM 707 C C . VAL A 1 90 ? 11.029 -2.745 26.951 1.00 44.81 90 VAL A C 1
ATOM 709 O O . VAL A 1 90 ? 10.369 -2.030 27.701 1.00 44.81 90 VAL A O 1
ATOM 712 N N . ASN A 1 91 ? 11.052 -2.552 25.636 1.00 42.16 91 ASN A N 1
ATOM 713 C CA . ASN A 1 91 ? 10.159 -1.613 24.980 1.00 42.16 91 ASN A CA 1
ATOM 714 C C . ASN A 1 91 ? 8.768 -2.264 24.907 1.00 42.16 91 ASN A C 1
ATOM 716 O O . ASN A 1 91 ? 8.481 -3.059 24.016 1.00 42.16 91 ASN A O 1
ATOM 720 N N . VAL A 1 92 ? 7.928 -1.977 25.907 1.00 42.84 92 VAL A N 1
ATOM 721 C CA . VAL A 1 92 ? 6.577 -2.552 26.083 1.00 42.84 92 VAL A CA 1
ATOM 722 C C . VAL A 1 92 ? 5.617 -2.157 24.948 1.00 42.84 92 VAL A C 1
ATOM 724 O O . VAL A 1 92 ? 4.585 -2.793 24.775 1.00 42.84 92 VAL A O 1
ATOM 727 N N . ASN A 1 93 ? 5.984 -1.189 24.104 1.00 43.75 93 ASN A N 1
ATOM 728 C CA . ASN A 1 93 ? 5.170 -0.724 22.984 1.00 43.75 93 ASN A CA 1
ATOM 729 C C . ASN A 1 93 ? 5.935 -0.823 21.656 1.00 43.75 93 ASN A C 1
ATOM 731 O O . ASN A 1 93 ? 6.191 0.188 21.002 1.00 43.75 93 ASN A O 1
ATOM 735 N N . GLN A 1 94 ? 6.301 -2.034 21.226 1.00 50.78 94 GLN A N 1
ATOM 736 C CA . GLN A 1 94 ? 6.611 -2.253 19.809 1.00 50.78 94 GLN A CA 1
ATOM 737 C C . GLN A 1 94 ? 5.307 -2.153 19.013 1.00 50.78 94 GLN A C 1
ATOM 739 O O . GLN A 1 94 ? 4.662 -3.147 18.690 1.00 50.78 94 GLN A O 1
ATOM 744 N N . SER A 1 95 ? 4.873 -0.923 18.744 1.00 54.09 95 SER A N 1
ATOM 745 C CA . SER A 1 95 ? 3.845 -0.642 17.750 1.00 54.09 95 SER A CA 1
ATOM 746 C C . SER A 1 95 ? 4.369 -1.155 16.413 1.00 54.09 95 SER A C 1
ATOM 748 O O . SER A 1 95 ? 5.234 -0.525 15.807 1.00 54.09 95 SER A O 1
ATOM 750 N N . ASN A 1 96 ? 3.885 -2.321 15.977 1.00 79.19 96 ASN A N 1
ATOM 751 C CA . ASN A 1 96 ? 4.235 -2.863 14.672 1.00 79.19 96 ASN A CA 1
ATOM 752 C C . ASN A 1 96 ? 3.736 -1.872 13.616 1.00 79.19 96 ASN A C 1
ATOM 754 O O . ASN A 1 96 ? 2.527 -1.632 13.489 1.00 79.19 96 ASN A O 1
ATOM 758 N N . GLU A 1 97 ? 4.681 -1.246 12.922 1.00 89.44 97 GLU A N 1
ATOM 759 C CA . GLU A 1 97 ? 4.417 -0.421 11.754 1.00 89.44 97 GLU A CA 1
ATOM 760 C C . GLU A 1 97 ? 4.525 -1.284 10.499 1.00 89.44 97 GLU A C 1
ATOM 762 O O . GLU A 1 97 ? 5.323 -2.219 10.415 1.00 89.44 97 GLU A O 1
ATOM 767 N N . TYR A 1 98 ? 3.715 -0.954 9.507 1.00 90.12 98 TYR A N 1
ATOM 768 C CA . TYR A 1 98 ? 3.699 -1.595 8.209 1.00 90.12 98 TYR A CA 1
ATOM 769 C C . TYR A 1 98 ? 3.816 -0.518 7.135 1.00 90.12 98 TYR A C 1
ATOM 771 O O . TYR A 1 98 ? 3.271 0.576 7.266 1.00 90.12 98 TYR A O 1
ATOM 779 N N . LEU A 1 99 ? 4.518 -0.832 6.060 1.00 89.38 99 LEU A N 1
ATOM 780 C CA . LEU A 1 99 ? 4.551 -0.050 4.839 1.00 89.38 99 LEU A CA 1
ATOM 781 C C . LEU A 1 99 ? 3.453 -0.546 3.899 1.00 89.38 99 LEU A C 1
ATOM 783 O O . LEU A 1 99 ? 3.267 -1.748 3.754 1.00 89.38 99 LEU A O 1
ATOM 787 N N . VAL A 1 100 ? 2.753 0.361 3.235 1.00 89.19 100 VAL A N 1
ATOM 788 C CA . VAL A 1 100 ? 1.716 0.090 2.239 1.00 89.19 100 VAL A CA 1
ATOM 789 C C . VAL A 1 100 ? 2.234 0.598 0.892 1.00 89.19 100 VAL A C 1
ATOM 791 O O . VAL A 1 100 ? 2.105 1.791 0.605 1.00 89.19 100 VAL A O 1
ATOM 794 N N . PRO A 1 101 ? 2.832 -0.267 0.050 1.00 83.56 101 PRO A N 1
ATOM 795 C CA . PRO A 1 101 ? 3.518 0.165 -1.170 1.00 83.56 101 PRO A CA 1
ATOM 796 C C . PRO A 1 101 ? 2.633 0.970 -2.127 1.00 83.56 101 PRO A C 1
ATOM 798 O O . PRO A 1 101 ? 3.086 1.943 -2.721 1.00 83.56 101 PRO A O 1
ATOM 801 N N . ALA A 1 102 ? 1.347 0.620 -2.224 1.00 81.69 102 ALA A N 1
ATOM 802 C CA . ALA A 1 102 ? 0.382 1.300 -3.090 1.00 81.69 102 ALA A CA 1
ATOM 803 C C . ALA A 1 102 ? 0.110 2.770 -2.705 1.00 81.69 102 ALA A C 1
ATOM 805 O O . ALA A 1 102 ? -0.415 3.525 -3.521 1.00 81.69 102 ALA A O 1
ATOM 806 N N . LEU A 1 103 ? 0.448 3.172 -1.475 1.00 82.56 103 LEU A N 1
ATOM 807 C CA . LEU A 1 103 ? 0.276 4.537 -0.969 1.00 82.56 103 LEU A CA 1
ATOM 808 C C . LEU A 1 103 ? 1.567 5.359 -1.019 1.00 82.56 103 LEU A C 1
ATOM 810 O O . LEU A 1 103 ? 1.561 6.528 -0.632 1.00 82.56 103 LEU A O 1
ATOM 814 N N . LEU A 1 104 ? 2.677 4.771 -1.473 1.00 80.12 104 LEU A N 1
ATOM 815 C CA . LEU A 1 104 ? 3.924 5.503 -1.621 1.00 80.12 104 LEU A CA 1
ATOM 816 C C . LEU A 1 104 ? 3.751 6.611 -2.657 1.00 80.12 104 LEU A C 1
ATOM 818 O O . LEU A 1 104 ? 3.266 6.394 -3.769 1.00 80.12 104 LEU A O 1
ATOM 822 N N . THR A 1 105 ? 4.168 7.817 -2.284 1.00 69.25 105 THR A N 1
ATOM 823 C CA . THR A 1 105 ? 4.172 8.940 -3.214 1.00 69.25 105 THR A CA 1
ATOM 824 C C . THR A 1 105 ? 5.192 8.640 -4.310 1.00 69.25 105 THR A C 1
ATOM 826 O O . THR A 1 105 ? 6.372 8.452 -4.017 1.00 69.25 105 THR A O 1
ATOM 829 N N . ALA A 1 106 ? 4.747 8.593 -5.569 1.00 60.97 106 ALA A N 1
ATOM 830 C CA . ALA A 1 106 ? 5.666 8.559 -6.700 1.00 60.97 106 ALA A CA 1
ATOM 831 C C . ALA A 1 106 ? 6.595 9.773 -6.598 1.00 60.97 106 ALA A C 1
ATOM 833 O O . ALA A 1 106 ? 6.117 10.884 -6.337 1.00 60.97 106 ALA A O 1
ATOM 834 N N . LEU A 1 107 ? 7.906 9.565 -6.769 1.00 58.38 107 LEU A N 1
ATOM 835 C CA . LEU A 1 107 ? 8.853 10.673 -6.841 1.00 58.38 107 LEU A CA 1
ATOM 836 C C . LEU A 1 107 ? 8.294 11.651 -7.879 1.00 58.38 107 LEU A C 1
ATOM 838 O O . LEU A 1 107 ? 8.025 11.249 -9.011 1.00 58.38 107 LEU A O 1
ATOM 842 N N . LYS A 1 108 ? 8.005 12.893 -7.475 1.00 50.75 108 LYS A N 1
ATOM 843 C CA . LYS A 1 108 ? 7.555 13.900 -8.434 1.00 50.75 108 LYS A CA 1
ATOM 844 C C . LYS A 1 108 ? 8.644 13.982 -9.491 1.00 50.75 108 LYS A C 1
ATOM 846 O O . LYS A 1 108 ? 9.787 14.242 -9.120 1.00 50.75 108 LYS A O 1
ATOM 851 N N . ASP A 1 109 ? 8.280 13.770 -10.754 1.00 43.81 109 ASP A N 1
ATOM 852 C CA . ASP A 1 109 ? 9.103 14.161 -11.890 1.00 43.81 109 ASP A CA 1
ATOM 853 C C . ASP A 1 109 ? 9.420 15.645 -11.692 1.00 43.81 109 ASP A C 1
ATOM 855 O O . ASP A 1 109 ? 8.613 16.527 -12.003 1.00 43.81 109 ASP A O 1
ATOM 859 N N . SER A 1 110 ? 10.568 15.956 -11.090 1.00 40.28 110 SER A N 1
ATOM 860 C CA . SER A 1 110 ? 11.158 17.259 -11.313 1.00 40.28 110 SER A CA 1
ATOM 861 C C . SER A 1 110 ? 11.361 17.314 -12.815 1.00 40.28 110 SER A C 1
ATOM 863 O O . SER A 1 110 ? 11.957 16.402 -13.378 1.00 40.28 110 SER A O 1
ATOM 865 N N . ALA A 1 111 ? 10.870 18.363 -13.466 1.00 42.7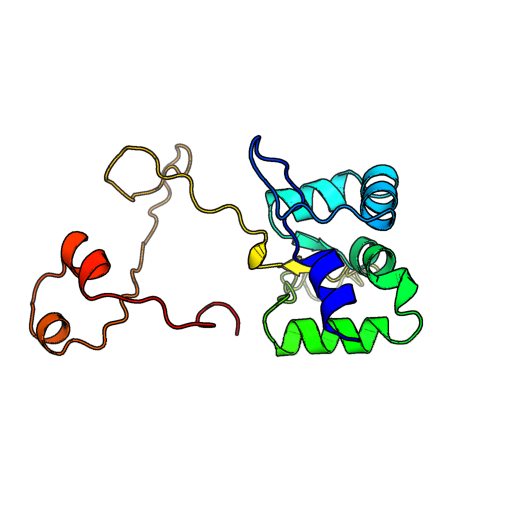8 111 ALA A N 1
ATOM 866 C CA . ALA A 1 111 ? 11.038 18.598 -14.899 1.00 42.78 111 ALA A CA 1
ATOM 867 C C . ALA A 1 111 ? 12.518 18.714 -15.348 1.00 42.78 111 ALA A C 1
ATOM 869 O O . ALA A 1 111 ? 12.786 19.081 -16.489 1.00 42.78 111 ALA A O 1
ATOM 870 N N . ASP A 1 112 ? 13.464 18.402 -14.460 1.00 43.44 112 ASP A N 1
ATOM 871 C CA . ASP A 1 112 ? 14.870 18.218 -14.743 1.00 43.44 112 ASP A CA 1
ATOM 872 C C . ASP A 1 112 ? 15.147 16.760 -15.147 1.00 43.44 112 ASP A C 1
ATOM 874 O O . ASP A 1 112 ? 14.927 15.842 -14.356 1.00 43.44 112 ASP A O 1
ATOM 878 N N . PRO A 1 113 ? 15.697 16.518 -16.350 1.00 43.38 113 PRO A N 1
ATOM 879 C CA . PRO A 1 113 ? 16.034 15.184 -16.851 1.00 43.38 113 PRO A CA 1
ATOM 880 C C . PRO A 1 113 ? 17.233 14.532 -16.131 1.00 43.38 113 PRO A C 1
ATOM 882 O O . PRO A 1 113 ? 17.755 13.524 -16.603 1.00 43.38 113 PRO A O 1
ATOM 885 N N . ASN A 1 114 ? 17.673 15.086 -14.997 1.00 42.47 114 ASN A N 1
ATOM 886 C CA . ASN A 1 114 ? 18.682 14.492 -14.132 1.00 42.47 114 ASN A CA 1
ATOM 887 C C . ASN A 1 114 ? 17.993 13.822 -12.932 1.00 42.47 114 ASN A C 1
ATOM 889 O O . ASN A 1 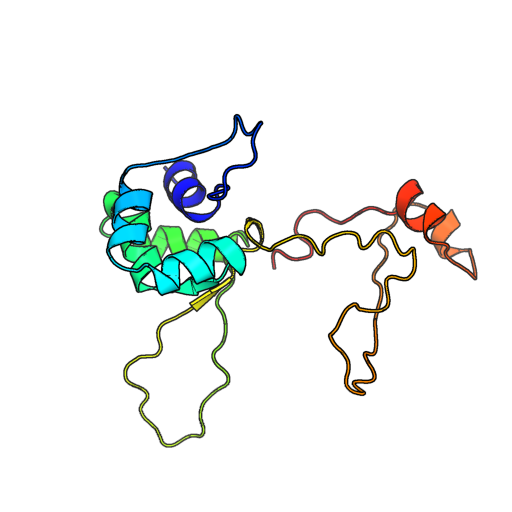114 ? 17.624 14.510 -11.984 1.00 42.47 114 ASN A O 1
ATOM 893 N N . PRO A 1 115 ? 17.886 12.480 -12.900 1.00 43.22 115 PRO A N 1
ATOM 894 C CA . PRO A 1 115 ? 17.340 11.739 -11.759 1.00 43.22 115 PRO A CA 1
ATOM 895 C C . PRO A 1 115 ? 18.294 11.712 -10.550 1.00 43.22 115 PRO A C 1
ATOM 897 O O . PRO A 1 115 ? 18.073 10.965 -9.597 1.00 43.22 115 PRO A O 1
ATOM 900 N N . ALA A 1 116 ? 19.353 12.526 -10.563 1.00 41.91 116 ALA A N 1
ATOM 901 C CA . ALA A 1 116 ? 20.164 12.804 -9.394 1.00 41.91 116 ALA A CA 1
ATOM 902 C C . ALA A 1 116 ? 19.379 13.737 -8.461 1.00 41.91 116 ALA A C 1
ATOM 904 O O . ALA A 1 116 ? 19.576 14.944 -8.449 1.00 41.91 116 ALA A O 1
ATOM 905 N N . LEU A 1 117 ? 18.465 13.129 -7.705 1.00 44.72 117 LEU A N 1
ATOM 906 C CA . LEU A 1 117 ? 18.196 13.460 -6.312 1.00 44.72 117 LEU A CA 1
ATOM 907 C C . LEU A 1 117 ? 18.022 14.955 -6.032 1.00 44.72 117 LEU A C 1
ATOM 909 O O . LEU A 1 117 ? 18.947 15.649 -5.621 1.00 44.72 117 LEU A O 1
ATOM 913 N N . THR A 1 118 ? 16.773 15.404 -6.037 1.00 40.53 118 THR A N 1
ATOM 914 C CA . THR A 1 118 ? 16.347 16.462 -5.114 1.00 40.53 118 THR A CA 1
ATOM 915 C C . THR A 1 118 ? 16.288 15.911 -3.677 1.00 40.53 118 THR A C 1
ATOM 917 O O . THR A 1 118 ? 15.276 16.008 -2.990 1.00 40.53 118 THR A O 1
ATOM 920 N N . LEU A 1 119 ? 17.388 15.305 -3.213 1.00 43.97 119 LEU A N 1
ATOM 921 C CA . LEU A 1 119 ? 17.709 15.263 -1.794 1.00 43.97 119 LEU A CA 1
ATOM 922 C C . LEU A 1 119 ? 18.236 16.659 -1.478 1.00 43.97 119 LEU A C 1
ATOM 924 O O . LEU A 1 119 ? 19.217 17.118 -2.058 1.00 43.97 119 LEU A O 1
ATOM 928 N N . SER A 1 120 ? 17.491 17.367 -0.640 1.00 37.41 120 SER A N 1
ATOM 929 C CA . SER A 1 120 ? 17.845 18.676 -0.108 1.00 37.41 120 SER A CA 1
ATOM 930 C C . SER A 1 120 ? 19.330 18.750 0.244 1.00 37.41 120 SER A C 1
ATOM 932 O O . SER A 1 120 ? 19.832 17.874 0.941 1.00 37.41 120 SER A O 1
ATOM 934 N N . SER A 1 121 ? 19.978 19.806 -0.251 1.00 43.94 121 SER A N 1
ATOM 935 C CA . SER A 1 121 ? 21.320 20.274 0.086 1.00 43.94 121 SER A CA 1
ATOM 936 C C . SER A 1 121 ? 21.832 19.790 1.442 1.00 43.94 121 SER A C 1
ATOM 938 O O . SER A 1 121 ? 21.367 20.278 2.463 1.00 43.94 121 SER A O 1
ATOM 940 N N . GLU A 1 122 ? 22.783 18.856 1.410 1.00 42.56 122 GLU A N 1
ATOM 941 C CA . GLU A 1 122 ? 24.040 18.827 2.174 1.00 42.56 122 GLU A CA 1
ATOM 942 C C . GLU A 1 122 ? 24.728 17.469 1.915 1.00 42.56 122 GLU A C 1
ATOM 944 O O . GLU A 1 122 ? 24.331 16.438 2.437 1.00 42.56 122 GLU A O 1
ATOM 949 N N . GLU A 1 123 ? 25.709 17.479 1.007 1.00 46.09 123 GLU A N 1
ATOM 950 C CA . GLU A 1 123 ? 26.841 16.537 0.881 1.00 46.09 123 GLU A CA 1
ATOM 951 C C . GLU A 1 123 ? 26.650 15.043 1.227 1.00 46.09 123 GLU A C 1
ATOM 953 O O . GLU A 1 123 ? 27.521 14.430 1.844 1.00 46.09 123 GLU A O 1
ATOM 958 N N . GLU A 1 124 ? 25.588 14.394 0.753 1.00 44.81 124 GLU A N 1
ATOM 959 C CA . GLU A 1 124 ? 25.497 12.932 0.815 1.00 44.81 124 GLU A CA 1
ATOM 960 C C . GLU A 1 124 ? 25.788 12.333 -0.566 1.00 44.81 124 GLU A C 1
ATOM 962 O O . GLU A 1 124 ? 25.008 12.469 -1.511 1.00 44.81 124 GLU A O 1
ATOM 967 N N . TYR A 1 125 ? 26.952 11.687 -0.712 1.00 43.34 125 TYR A N 1
ATOM 968 C CA . TYR A 1 125 ? 27.282 10.881 -1.890 1.00 43.34 125 TYR A CA 1
ATOM 969 C C . TYR A 1 125 ? 26.266 9.745 -2.017 1.00 43.34 125 TYR A C 1
ATOM 971 O O . TYR A 1 125 ? 26.429 8.659 -1.458 1.00 43.34 125 TYR A O 1
ATOM 979 N N . ALA A 1 126 ? 25.200 9.990 -2.762 1.00 50.72 126 ALA A N 1
ATOM 980 C CA . ALA A 1 126 ? 24.178 8.998 -2.999 1.00 50.72 126 ALA A CA 1
ATOM 981 C C . ALA A 1 126 ? 24.620 8.065 -4.130 1.00 50.72 126 ALA A C 1
ATOM 983 O O . ALA A 1 126 ? 24.494 8.359 -5.322 1.00 50.72 126 ALA A O 1
ATOM 984 N N . ASN A 1 127 ? 25.146 6.907 -3.741 1.00 50.06 127 ASN A N 1
ATOM 985 C CA . ASN A 1 127 ? 25.383 5.812 -4.668 1.00 50.06 127 ASN A CA 1
ATOM 986 C C . ASN A 1 127 ? 24.032 5.321 -5.197 1.00 50.06 127 ASN A C 1
ATOM 988 O O . ASN A 1 127 ? 23.279 4.655 -4.488 1.00 50.06 127 ASN A O 1
ATOM 992 N N . THR A 1 128 ? 23.717 5.670 -6.441 1.00 56.00 128 THR A N 1
ATOM 993 C CA . THR A 1 128 ? 22.473 5.248 -7.089 1.00 56.00 128 THR A CA 1
ATOM 994 C C . THR A 1 128 ? 22.741 4.005 -7.927 1.00 56.00 128 THR A C 1
ATOM 996 O O . THR A 1 128 ? 23.631 3.997 -8.774 1.00 56.00 128 THR A O 1
ATOM 999 N N . CYS A 1 129 ? 21.968 2.948 -7.688 1.00 60.94 129 CYS A N 1
ATOM 1000 C CA . CYS A 1 129 ? 21.987 1.729 -8.487 1.00 60.94 129 CYS A CA 1
ATOM 1001 C C . CYS A 1 129 ? 20.684 1.634 -9.285 1.00 60.94 129 CYS A C 1
ATOM 1003 O O . CYS A 1 129 ? 19.601 1.812 -8.726 1.00 60.94 129 CYS A O 1
ATOM 1005 N N . PHE A 1 130 ? 20.789 1.346 -10.581 1.00 72.12 130 PHE A N 1
ATOM 1006 C CA . PHE A 1 130 ? 19.639 1.173 -11.463 1.00 72.12 130 PHE A CA 1
ATOM 1007 C C . PHE A 1 130 ? 19.458 -0.304 -11.801 1.00 72.12 130 PHE A C 1
ATOM 1009 O O . PHE A 1 130 ? 20.396 -0.974 -12.229 1.00 72.12 130 PHE A O 1
ATOM 1016 N N . PHE A 1 131 ? 18.227 -0.791 -11.664 1.00 77.00 131 PHE A N 1
ATOM 1017 C CA . PHE A 1 131 ? 17.828 -2.112 -12.135 1.00 77.00 131 PHE A CA 1
ATOM 1018 C C . PHE A 1 131 ? 16.947 -1.945 -13.371 1.00 77.00 131 PHE A C 1
ATOM 1020 O O . PHE A 1 131 ? 15.903 -1.298 -13.311 1.00 77.00 131 PHE A O 1
ATOM 1027 N N . VAL A 1 132 ? 17.369 -2.532 -14.489 1.00 78.81 132 VAL A N 1
ATOM 1028 C CA . VAL A 1 132 ? 16.611 -2.539 -15.744 1.00 78.81 132 VAL A CA 1
ATOM 1029 C C . VAL A 1 132 ? 16.231 -3.978 -16.055 1.00 78.81 132 VAL A C 1
ATOM 1031 O O . VAL A 1 132 ? 17.100 -4.843 -16.143 1.00 78.81 132 VAL A O 1
ATOM 1034 N N . PHE A 1 133 ? 14.939 -4.239 -16.239 1.00 85.25 133 PHE A N 1
ATOM 1035 C CA . PHE A 1 133 ? 14.449 -5.545 -16.673 1.00 85.25 133 PHE A CA 1
ATOM 1036 C C . PHE A 1 133 ? 14.005 -5.432 -18.122 1.00 85.25 133 PHE A C 1
ATOM 1038 O O . PHE A 1 133 ? 13.257 -4.524 -18.468 1.00 85.25 133 PHE A O 1
ATOM 1045 N N . SER A 1 134 ? 14.466 -6.336 -18.980 1.00 84.44 134 SER A N 1
ATOM 1046 C CA . SER A 1 134 ? 14.072 -6.382 -20.386 1.00 84.44 134 SER A CA 1
ATOM 1047 C C . SER A 1 134 ? 13.976 -7.827 -20.853 1.00 84.44 134 SER A C 1
ATOM 1049 O O . SER A 1 134 ? 14.735 -8.683 -20.407 1.00 84.44 134 SER A O 1
ATOM 1051 N N . CYS A 1 135 ? 13.027 -8.094 -21.750 1.00 84.19 135 CYS A N 1
ATOM 1052 C CA . CYS A 1 135 ? 12.940 -9.357 -22.482 1.00 84.19 135 CYS A CA 1
ATOM 1053 C C . CYS A 1 135 ? 13.709 -9.282 -23.811 1.00 84.19 135 CYS A C 1
ATOM 1055 O O . CYS A 1 135 ? 13.705 -10.246 -24.572 1.00 84.19 135 CYS A O 1
ATOM 1057 N N . SER A 1 136 ? 14.325 -8.135 -24.122 1.00 83.56 136 SER A N 1
ATOM 1058 C CA . SER A 1 136 ? 15.026 -7.912 -25.381 1.00 83.56 136 SER A CA 1
ATOM 1059 C C . SER A 1 136 ? 16.492 -8.314 -25.271 1.00 83.56 136 SER A C 1
ATOM 1061 O O . SER A 1 136 ? 17.253 -7.705 -24.516 1.00 83.56 136 SER A O 1
ATOM 1063 N N . SER A 1 137 ? 16.919 -9.278 -26.088 1.00 80.75 137 SER A N 1
ATOM 1064 C CA . SER A 1 137 ? 18.337 -9.639 -26.219 1.00 80.75 137 SER A CA 1
ATOM 1065 C C . SER A 1 137 ? 19.189 -8.459 -26.697 1.00 80.75 137 SER A C 1
ATOM 1067 O O . SER A 1 137 ? 20.332 -8.311 -26.278 1.00 80.75 137 SER A O 1
ATOM 1069 N N . THR A 1 138 ? 18.602 -7.548 -27.482 1.00 80.88 138 THR A N 1
ATOM 1070 C CA . THR A 1 138 ? 19.293 -6.361 -28.008 1.00 80.88 138 THR A CA 1
ATOM 1071 C C . THR A 1 138 ? 19.760 -5.396 -26.922 1.00 80.88 138 THR A C 1
ATOM 1073 O O . THR A 1 138 ? 20.719 -4.663 -27.147 1.00 80.88 138 THR A O 1
ATOM 1076 N N . LEU A 1 139 ? 19.104 -5.372 -25.755 1.00 79.31 139 LEU A N 1
ATOM 1077 C CA . LEU A 1 139 ? 19.517 -4.514 -24.645 1.00 79.31 139 LEU A CA 1
ATOM 1078 C C . LEU A 1 139 ? 20.710 -5.114 -23.891 1.00 79.31 139 LEU A C 1
ATOM 1080 O O . LEU A 1 139 ? 21.569 -4.371 -23.431 1.00 79.31 139 LEU A O 1
ATOM 1084 N N . GLY A 1 140 ? 20.788 -6.447 -23.814 1.00 77.69 140 GLY A N 1
ATOM 1085 C CA . GLY A 1 140 ? 21.899 -7.161 -23.178 1.00 77.69 140 GLY A CA 1
ATOM 1086 C C . GLY A 1 140 ? 23.203 -7.134 -23.982 1.00 77.69 140 GLY A C 1
ATOM 1087 O O . GLY A 1 140 ? 24.273 -7.309 -23.412 1.00 77.69 140 GLY A O 1
ATOM 1088 N N . GLU A 1 141 ? 23.125 -6.887 -25.291 1.00 83.75 141 GLU A N 1
ATOM 1089 C CA . GLU A 1 141 ? 24.287 -6.816 -26.190 1.00 83.75 141 GLU A CA 1
ATOM 1090 C C . GLU A 1 141 ? 24.891 -5.403 -26.301 1.00 83.75 141 GLU A C 1
ATOM 1092 O O . GLU A 1 141 ? 25.951 -5.221 -26.902 1.00 83.75 141 GLU A O 1
ATOM 1097 N N . ARG A 1 142 ? 24.231 -4.378 -25.745 1.00 81.62 142 ARG A N 1
ATOM 1098 C CA . ARG A 1 142 ? 24.693 -2.987 -25.821 1.00 81.62 142 ARG A CA 1
ATOM 1099 C C . ARG A 1 142 ? 25.582 -2.626 -24.637 1.00 81.62 142 ARG A C 1
ATOM 1101 O O . ARG A 1 142 ? 25.231 -2.847 -23.486 1.00 81.62 142 ARG A O 1
ATOM 1108 N N . ASN A 1 143 ? 26.688 -1.943 -24.929 1.00 82.81 143 ASN A N 1
ATOM 1109 C CA . ASN A 1 143 ? 27.612 -1.435 -23.908 1.00 82.81 143 ASN A CA 1
ATOM 1110 C C . ASN A 1 143 ? 27.087 -0.196 -23.166 1.00 82.81 143 ASN A C 1
ATOM 1112 O O . ASN A 1 143 ? 27.591 0.129 -22.098 1.00 82.81 143 ASN A O 1
ATOM 1116 N N . ASN A 1 144 ? 26.099 0.500 -23.736 1.00 83.50 144 ASN A N 1
ATOM 1117 C CA . ASN A 1 144 ? 25.471 1.677 -23.145 1.00 83.50 144 ASN A CA 1
ATOM 1118 C C . ASN A 1 144 ? 23.950 1.540 -23.241 1.00 83.50 144 ASN A C 1
ATOM 1120 O O . ASN A 1 144 ? 23.419 1.257 -24.317 1.00 83.50 144 ASN A O 1
ATOM 1124 N N . ILE A 1 145 ? 23.264 1.778 -22.125 1.00 82.25 145 ILE A N 1
ATOM 1125 C CA . ILE A 1 145 ? 21.803 1.779 -22.027 1.00 82.25 145 ILE A CA 1
ATOM 1126 C C . ILE A 1 145 ? 21.362 3.221 -21.791 1.00 82.25 145 ILE A C 1
ATOM 1128 O O . ILE A 1 145 ? 21.756 3.837 -20.802 1.00 82.25 145 ILE A O 1
ATOM 1132 N N . THR A 1 146 ? 20.565 3.770 -22.705 1.00 84.75 146 THR A N 1
ATOM 1133 C CA . THR A 1 146 ? 19.996 5.114 -22.542 1.00 84.75 146 THR A CA 1
ATOM 1134 C C . THR A 1 146 ? 18.652 5.055 -21.821 1.00 84.75 146 THR A C 1
ATOM 1136 O O . THR A 1 146 ? 17.984 4.022 -21.807 1.00 84.75 146 THR A O 1
ATOM 1139 N N . PHE A 1 147 ? 18.199 6.184 -21.272 1.00 78.69 147 PHE A N 1
ATOM 1140 C CA . PHE A 1 147 ? 16.858 6.278 -20.686 1.00 78.69 147 PHE A CA 1
ATOM 1141 C C . PHE A 1 147 ? 15.744 5.997 -21.712 1.00 78.69 147 PHE A C 1
ATOM 1143 O O . PHE A 1 147 ? 14.735 5.377 -21.399 1.00 78.69 147 PHE A O 1
ATOM 1150 N N . ALA A 1 148 ? 15.933 6.384 -22.976 1.00 82.00 148 ALA A N 1
ATOM 1151 C CA . ALA A 1 148 ? 14.976 6.043 -24.026 1.00 82.00 148 ALA A CA 1
ATOM 1152 C C . ALA A 1 148 ? 14.892 4.521 -24.249 1.00 82.00 148 ALA A C 1
ATOM 1154 O O . ALA A 1 148 ? 13.812 3.995 -24.518 1.00 82.00 148 ALA A O 1
ATOM 1155 N N . ASP A 1 149 ? 16.005 3.796 -24.105 1.00 81.94 149 ASP A N 1
ATOM 1156 C CA . ASP A 1 149 ? 16.013 2.336 -24.216 1.00 81.94 149 ASP A CA 1
ATOM 1157 C C . ASP A 1 149 ? 15.273 1.671 -23.047 1.00 81.94 149 ASP A C 1
ATOM 1159 O O . ASP A 1 149 ? 14.554 0.695 -23.264 1.00 81.94 149 ASP A O 1
ATOM 1163 N N . THR A 1 150 ? 15.387 2.206 -21.825 1.00 80.44 150 THR A N 1
ATOM 1164 C CA . THR A 1 150 ? 14.660 1.667 -20.661 1.00 80.44 150 THR A CA 1
ATOM 1165 C C . THR A 1 150 ? 13.155 1.888 -20.771 1.00 80.44 150 THR A C 1
ATOM 1167 O O . THR A 1 150 ? 12.393 1.002 -20.400 1.00 80.44 150 THR A O 1
ATOM 1170 N N . VAL A 1 151 ? 12.714 3.015 -21.335 1.00 80.56 151 VAL A N 1
ATOM 1171 C CA . VAL A 1 151 ? 11.286 3.287 -21.571 1.00 80.56 151 VAL A CA 1
ATOM 1172 C C . VAL A 1 151 ? 10.713 2.395 -22.678 1.00 80.56 151 VAL A C 1
ATOM 1174 O O . VAL A 1 151 ? 9.588 1.919 -22.560 1.00 80.56 151 VAL A O 1
ATOM 1177 N N . ASN A 1 152 ? 11.475 2.152 -23.749 1.00 82.75 152 ASN A N 1
ATOM 1178 C CA . ASN A 1 152 ? 10.976 1.426 -24.922 1.00 82.75 152 ASN A CA 1
ATOM 1179 C C . ASN A 1 152 ? 11.084 -0.099 -24.805 1.00 82.75 152 ASN A C 1
ATOM 1181 O O . ASN A 1 152 ? 10.232 -0.820 -25.321 1.00 82.75 152 ASN A O 1
ATOM 1185 N N . LEU A 1 153 ? 12.161 -0.597 -24.194 1.00 84.88 153 LEU A N 1
ATOM 1186 C CA . LEU A 1 153 ? 12.494 -2.026 -24.145 1.00 84.88 153 LEU A CA 1
ATOM 1187 C C . LEU A 1 153 ? 12.507 -2.577 -22.722 1.00 84.88 153 LEU A C 1
ATOM 1189 O O . LEU A 1 153 ? 12.567 -3.797 -22.534 1.00 84.88 153 LEU A O 1
ATOM 1193 N N . GLY A 1 154 ? 12.499 -1.696 -21.726 1.00 83.00 154 GLY A N 1
ATOM 1194 C CA . GLY A 1 154 ? 12.403 -2.081 -20.334 1.00 83.00 154 GLY A CA 1
ATOM 1195 C C . GLY A 1 154 ? 10.967 -2.380 -19.924 1.00 83.00 154 GLY A C 1
ATOM 1196 O O . GLY A 1 154 ? 9.994 -1.927 -20.523 1.00 83.00 154 GLY A O 1
ATOM 1197 N N . PHE A 1 155 ? 10.834 -3.154 -18.861 1.00 83.56 155 PHE A N 1
ATOM 1198 C CA . PHE A 1 155 ? 9.589 -3.322 -18.137 1.00 83.56 155 PHE A CA 1
ATOM 1199 C C . PHE A 1 155 ? 9.887 -3.370 -16.642 1.00 83.56 155 PHE A C 1
ATOM 1201 O O . PHE A 1 155 ? 11.020 -3.600 -16.226 1.00 83.56 155 PHE A O 1
ATOM 1208 N N . LEU A 1 156 ? 8.860 -3.172 -15.820 1.00 78.38 156 LEU A N 1
ATOM 1209 C CA . LEU A 1 156 ? 8.950 -3.449 -14.394 1.00 78.38 156 LEU A CA 1
ATOM 1210 C C . LEU A 1 156 ? 8.251 -4.786 -14.119 1.00 78.38 156 LEU A C 1
ATOM 1212 O O . LEU A 1 156 ? 7.047 -4.893 -14.382 1.00 78.38 156 LEU A O 1
ATOM 1216 N N . PRO A 1 157 ? 8.963 -5.825 -13.641 1.00 77.00 157 PRO A N 1
ATOM 1217 C CA . PRO A 1 157 ? 8.334 -7.086 -13.292 1.00 77.00 157 PRO A CA 1
ATOM 1218 C C . PRO A 1 157 ? 7.256 -6.841 -12.240 1.00 77.00 157 PRO A C 1
ATOM 1220 O O . PRO A 1 157 ? 7.498 -6.199 -11.215 1.00 77.00 157 PRO A O 1
ATOM 1223 N N . ARG A 1 158 ? 6.050 -7.354 -12.493 1.00 70.88 158 ARG A N 1
ATOM 1224 C CA . ARG A 1 158 ? 4.958 -7.251 -11.523 1.00 70.88 158 ARG A CA 1
ATOM 1225 C C . ARG A 1 158 ? 5.370 -7.941 -10.223 1.00 70.88 158 ARG A C 1
ATOM 1227 O O . ARG A 1 158 ? 5.847 -9.074 -10.258 1.00 70.88 158 ARG A O 1
ATOM 1234 N N . GLY A 1 159 ? 5.189 -7.247 -9.104 1.00 64.12 159 GLY A N 1
ATOM 1235 C CA . GLY A 1 159 ? 5.510 -7.758 -7.773 1.00 64.12 159 GLY A CA 1
ATOM 1236 C C . GLY A 1 159 ? 6.994 -7.768 -7.400 1.00 64.12 159 GLY A C 1
ATOM 1237 O O . GLY A 1 159 ? 7.344 -8.369 -6.389 1.00 64.12 159 GLY A O 1
ATOM 1238 N N . LEU A 1 160 ? 7.877 -7.116 -8.173 1.00 67.88 160 LEU A N 1
ATOM 1239 C CA . LEU A 1 160 ? 9.308 -7.032 -7.842 1.00 67.88 160 LEU A CA 1
ATOM 1240 C C . LEU A 1 160 ? 9.562 -6.404 -6.461 1.00 67.88 160 LEU A C 1
ATOM 1242 O O . LEU A 1 160 ? 10.437 -6.859 -5.735 1.00 67.88 160 LEU A O 1
ATOM 1246 N N . PHE A 1 161 ? 8.792 -5.375 -6.111 1.00 63.06 161 PHE A N 1
ATOM 1247 C CA . PHE A 1 161 ? 8.913 -4.651 -4.841 1.00 63.06 161 PHE A CA 1
ATOM 1248 C C . PHE A 1 161 ? 7.891 -5.107 -3.788 1.00 63.06 161 PHE A C 1
ATOM 1250 O O . PHE A 1 161 ? 7.768 -4.486 -2.738 1.00 63.06 161 PHE A O 1
ATOM 1257 N N . GLU A 1 162 ? 7.139 -6.171 -4.076 1.00 54.47 162 GLU A N 1
ATOM 1258 C CA . GLU A 1 162 ? 6.054 -6.691 -3.233 1.00 54.47 162 GLU A CA 1
ATOM 1259 C C . GLU A 1 162 ? 6.488 -7.950 -2.445 1.00 54.47 162 GLU A C 1
ATOM 1261 O O . GLU A 1 162 ? 5.636 -8.705 -1.983 1.00 54.47 162 GLU A O 1
ATOM 1266 N N . ARG A 1 163 ? 7.794 -8.232 -2.308 1.00 45.16 163 ARG A N 1
ATOM 1267 C CA . ARG A 1 163 ? 8.314 -9.449 -1.653 1.00 45.16 163 ARG A CA 1
ATOM 1268 C C . ARG A 1 163 ? 9.277 -9.173 -0.512 1.00 45.16 163 ARG A C 1
ATOM 1270 O O . ARG A 1 163 ? 10.208 -8.368 -0.722 1.00 45.16 163 ARG A O 1
#

Organism: NCBI:txid89044

Secondary structure (DSSP, 8-state):
--HHHHHHHHS--SPPTT-TT----HHHHHHHHH-HHHHHHHHHH-EEEHHHHHHHTGGGGGGHHHHHHHHHHTTSSEE-------TT---TT---EEE-GGGSPPPP--SSS--S----SS----------EES-HHHHT-S---HHHHHHHEEPPTTTT--